Protein AF-A0A495JH36-F1 (afdb_monomer_lite)

Organism: NCBI:txid589240

Foldseek 3Di:
DPPPDPDDDDDWDKDWDFPPDLQTWIKIFTDDPDPPPDTLQIATGRDPVVRVVVSVVLVVVQVVQVVQAKKWWAAADDPRRQWIWIWHRGSQDIKIFIDHPNDGDDIDDHNDHNVVVVVVVDVPRHDDIDMDGD

Structure (mmCIF, N/CA/C/O backbone):
data_AF-A0A495JH36-F1
#
_entry.id   AF-A0A495JH36-F1
#
loop_
_atom_site.group_PDB
_atom_site.id
_atom_site.type_symbol
_atom_site.label_atom_id
_atom_site.label_alt_id
_atom_site.label_comp_id
_atom_site.label_asym_id
_atom_site.label_entity_id
_atom_site.label_seq_id
_atom_site.pdbx_PDB_ins_code
_atom_site.Cartn_x
_atom_site.Cartn_y
_atom_site.Cartn_z
_atom_site.occupancy
_atom_site.B_iso_or_equiv
_atom_site.auth_seq_id
_atom_site.auth_comp_id
_atom_site.auth_asym_id
_atom_site.auth_atom_id
_atom_site.pdbx_PDB_model_num
ATOM 1 N N . MET A 1 1 ? 11.982 -31.792 16.509 1.00 40.09 1 MET A N 1
ATOM 2 C CA . MET A 1 1 ? 12.516 -31.661 15.132 1.00 40.09 1 MET A CA 1
ATOM 3 C C . MET A 1 1 ? 11.812 -30.505 14.432 1.00 40.09 1 MET A C 1
ATOM 5 O O . MET A 1 1 ? 10.620 -30.611 14.180 1.00 40.09 1 MET A O 1
ATOM 9 N N . ARG A 1 2 ? 12.504 -29.389 14.158 1.00 44.25 2 ARG A N 1
ATOM 10 C CA . ARG A 1 2 ? 11.970 -28.320 13.295 1.00 44.25 2 ARG A CA 1
ATOM 11 C C . ARG A 1 2 ? 12.048 -28.807 11.849 1.00 44.25 2 ARG A C 1
ATOM 13 O O . ARG A 1 2 ? 13.141 -29.023 11.336 1.00 44.25 2 ARG A O 1
ATOM 20 N N . ARG A 1 3 ? 10.898 -29.032 11.216 1.00 47.53 3 ARG A N 1
ATOM 21 C CA . ARG A 1 3 ? 10.818 -29.347 9.787 1.00 47.53 3 ARG A CA 1
ATOM 22 C C . ARG A 1 3 ? 11.193 -28.071 9.033 1.00 47.53 3 ARG A C 1
ATOM 24 O O . ARG A 1 3 ? 10.405 -27.134 8.997 1.00 47.53 3 ARG A O 1
ATOM 31 N N . VAL A 1 4 ? 12.413 -28.007 8.503 1.00 53.91 4 VAL A N 1
ATOM 32 C CA . VAL A 1 4 ? 12.806 -26.934 7.582 1.00 53.91 4 VAL A CA 1
ATOM 33 C C . VAL A 1 4 ? 11.980 -27.145 6.317 1.00 53.91 4 VAL A C 1
ATOM 35 O O . VAL A 1 4 ? 12.176 -28.125 5.596 1.00 53.91 4 VAL A O 1
ATOM 38 N N . LEU A 1 5 ? 10.977 -26.296 6.105 1.00 55.81 5 LEU A N 1
ATOM 39 C CA . LEU A 1 5 ? 10.235 -26.266 4.850 1.00 55.81 5 LEU A CA 1
ATOM 40 C C . LEU A 1 5 ? 11.236 -25.893 3.749 1.00 55.81 5 LEU A C 1
ATOM 42 O O . LEU A 1 5 ? 11.958 -24.909 3.892 1.00 55.81 5 LEU A O 1
ATOM 46 N N . LYS A 1 6 ? 11.324 -26.706 2.688 1.00 56.91 6 LYS A N 1
ATOM 47 C CA . LYS A 1 6 ? 12.147 -26.374 1.518 1.00 56.91 6 LYS A CA 1
ATOM 48 C C . LYS A 1 6 ? 11.701 -25.021 0.972 1.00 56.91 6 LYS A C 1
ATOM 50 O O . LYS A 1 6 ? 10.499 -24.767 0.870 1.00 56.91 6 LYS A O 1
ATOM 55 N N . GLU A 1 7 ? 12.670 -24.191 0.599 1.00 60.41 7 GLU A N 1
ATOM 56 C CA . GLU A 1 7 ? 12.410 -22.954 -0.129 1.00 60.41 7 GLU A CA 1
ATOM 57 C C . GLU A 1 7 ? 11.519 -23.262 -1.333 1.00 60.41 7 GLU A C 1
ATOM 59 O O . GLU A 1 7 ? 11.843 -24.094 -2.183 1.00 60.41 7 GLU A O 1
ATOM 64 N N . SER A 1 8 ? 10.343 -22.642 -1.353 1.00 62.44 8 SER A N 1
ATOM 65 C CA . SER A 1 8 ? 9.414 -22.748 -2.468 1.00 62.44 8 SER A CA 1
ATOM 66 C C . SER A 1 8 ? 9.678 -21.569 -3.390 1.00 62.44 8 SER A C 1
ATOM 68 O O . SER A 1 8 ? 9.528 -20.418 -2.984 1.00 62.44 8 SER A O 1
ATOM 70 N N . VAL A 1 9 ? 10.113 -21.856 -4.615 1.00 73.81 9 VAL A N 1
ATOM 71 C CA . VAL A 1 9 ? 10.341 -20.835 -5.641 1.00 73.81 9 VAL A CA 1
ATOM 72 C C . VAL A 1 9 ? 9.042 -20.631 -6.405 1.00 73.81 9 VAL A C 1
ATOM 74 O O . VAL A 1 9 ? 8.551 -21.553 -7.054 1.00 73.81 9 VAL A O 1
ATOM 77 N N . ILE A 1 10 ? 8.501 -19.417 -6.347 1.00 73.00 10 ILE A N 1
ATOM 78 C CA . ILE A 1 10 ? 7.378 -18.999 -7.186 1.00 73.00 10 ILE A CA 1
ATOM 79 C C . ILE A 1 10 ? 7.965 -18.342 -8.437 1.00 73.00 10 ILE A C 1
ATOM 81 O O . ILE A 1 10 ? 8.812 -17.455 -8.336 1.00 73.00 10 ILE A O 1
ATOM 85 N N . ARG A 1 11 ? 7.537 -18.789 -9.621 1.00 80.94 11 ARG A N 1
ATOM 86 C CA . ARG A 1 11 ? 7.871 -18.153 -10.902 1.00 80.94 11 ARG A CA 1
ATOM 87 C C . ARG A 1 11 ? 6.648 -17.389 -11.382 1.00 80.94 11 ARG A C 1
ATOM 89 O O . ARG A 1 11 ? 5.597 -17.998 -11.550 1.00 80.94 11 ARG A O 1
ATOM 96 N N . LEU A 1 12 ? 6.797 -16.087 -11.589 1.00 83.06 12 LEU A N 1
ATOM 97 C CA . LEU A 1 12 ? 5.723 -15.222 -12.066 1.00 83.06 12 LEU A CA 1
ATOM 98 C C . LEU A 1 12 ? 6.088 -14.691 -13.459 1.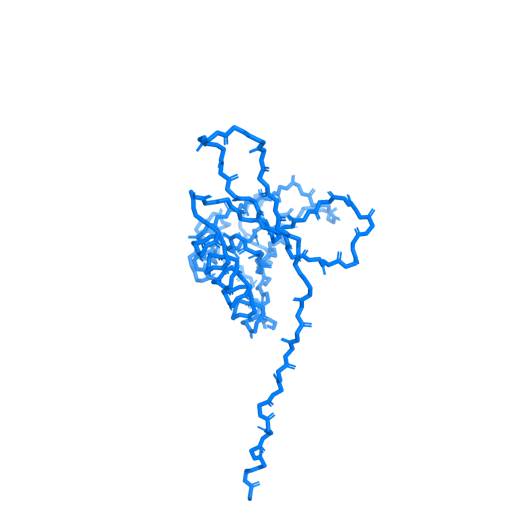00 83.06 12 LEU A C 1
ATOM 100 O O . LEU A 1 12 ? 7.225 -14.244 -13.643 1.00 83.06 12 LEU A O 1
ATOM 104 N N . PRO A 1 13 ? 5.179 -14.773 -14.442 1.00 89.75 13 PRO A N 1
ATOM 105 C CA . PRO A 1 13 ? 5.414 -14.202 -15.758 1.00 89.75 13 PRO A CA 1
ATOM 106 C C . PRO A 1 13 ? 5.430 -12.672 -15.692 1.00 89.75 13 PRO A C 1
ATOM 108 O O . PRO A 1 13 ? 4.749 -12.059 -14.870 1.00 89.75 13 PRO A O 1
ATOM 111 N N . ILE A 1 14 ? 6.221 -12.057 -16.571 1.00 92.00 14 ILE A N 1
ATOM 112 C CA . ILE A 1 14 ? 6.293 -10.601 -16.716 1.00 92.00 14 ILE A CA 1
ATOM 113 C C . ILE A 1 14 ? 6.199 -10.222 -18.193 1.00 92.00 14 ILE A C 1
ATOM 115 O O . ILE A 1 14 ? 6.706 -10.948 -19.053 1.00 92.00 14 ILE A O 1
ATOM 119 N N . THR A 1 15 ? 5.609 -9.067 -18.480 1.00 92.56 15 THR A N 1
ATOM 120 C CA . THR A 1 15 ? 5.713 -8.404 -19.784 1.00 92.56 15 THR A CA 1
ATOM 121 C C . THR A 1 15 ? 6.824 -7.369 -19.711 1.00 92.56 15 THR A C 1
ATOM 123 O O . THR A 1 15 ? 6.897 -6.615 -18.747 1.00 92.56 15 THR A O 1
ATOM 126 N N . LEU A 1 16 ? 7.675 -7.309 -20.733 1.00 91.88 16 LEU A N 1
ATOM 127 C CA . LEU A 1 16 ? 8.670 -6.252 -20.899 1.00 91.88 16 LEU A CA 1
ATOM 128 C C . LEU A 1 16 ? 8.469 -5.580 -22.238 1.00 91.88 16 LEU A C 1
ATOM 130 O O . LEU A 1 16 ? 8.422 -6.251 -23.270 1.00 91.88 16 LEU A O 1
ATOM 134 N N . HIS A 1 17 ? 8.370 -4.260 -22.221 1.00 92.06 17 HIS A N 1
ATOM 135 C CA . HIS A 1 17 ? 8.178 -3.493 -23.435 1.00 92.06 17 HIS A CA 1
ATOM 136 C C . HIS A 1 17 ? 8.761 -2.088 -23.304 1.00 92.06 17 HIS A C 1
ATOM 138 O O . HIS A 1 17 ? 9.002 -1.573 -22.216 1.00 92.06 17 HIS A O 1
ATOM 144 N N . ARG A 1 18 ? 9.031 -1.468 -24.448 1.00 89.50 18 ARG A N 1
ATOM 145 C CA . ARG A 1 18 ? 9.558 -0.111 -24.545 1.00 89.50 18 ARG A CA 1
ATOM 146 C C . ARG A 1 18 ? 9.137 0.475 -25.887 1.00 89.50 18 ARG A C 1
ATOM 148 O O . ARG A 1 18 ? 9.212 -0.212 -26.907 1.00 89.50 18 ARG A O 1
ATOM 155 N N . ALA A 1 19 ? 8.716 1.738 -25.905 1.00 81.69 19 ALA A N 1
ATOM 156 C CA . ALA A 1 19 ? 8.397 2.420 -27.158 1.00 81.69 19 ALA A CA 1
ATOM 157 C C . ALA A 1 19 ? 9.645 2.553 -28.053 1.00 81.69 19 ALA A C 1
ATOM 159 O O . ALA A 1 19 ? 10.769 2.671 -27.568 1.00 81.69 19 ALA A O 1
ATOM 160 N N . ALA A 1 20 ? 9.456 2.579 -29.375 1.00 78.12 20 ALA A N 1
ATOM 161 C CA . ALA A 1 20 ? 10.547 2.526 -30.358 1.00 78.12 20 ALA A CA 1
ATOM 162 C C . ALA A 1 20 ? 11.541 3.711 -30.307 1.00 78.12 20 ALA A C 1
ATOM 164 O O . ALA A 1 20 ? 12.540 3.719 -31.026 1.00 78.12 20 ALA A O 1
ATOM 165 N N . THR A 1 21 ? 11.301 4.726 -29.476 1.00 79.25 21 THR A N 1
ATOM 166 C CA . THR A 1 21 ? 12.198 5.874 -29.356 1.00 79.25 21 THR A CA 1
ATOM 167 C C . THR A 1 21 ? 13.418 5.538 -28.493 1.00 79.25 21 THR A C 1
ATOM 169 O O . THR A 1 21 ? 13.363 4.829 -27.482 1.00 79.25 21 THR A O 1
ATOM 172 N N . ARG A 1 22 ? 14.579 6.075 -28.884 1.00 67.31 22 ARG A N 1
ATOM 173 C CA . ARG A 1 22 ? 15.868 5.785 -28.231 1.00 67.31 22 ARG A CA 1
ATOM 174 C C . ARG A 1 22 ? 15.947 6.274 -26.772 1.00 67.31 22 ARG A C 1
ATOM 176 O O . ARG A 1 22 ? 16.807 5.794 -26.040 1.00 67.31 22 ARG A O 1
ATOM 183 N N . ALA A 1 23 ? 15.020 7.136 -26.354 1.00 79.94 23 ALA A N 1
ATOM 184 C CA . ALA A 1 23 ? 14.905 7.676 -24.999 1.00 79.94 23 ALA A CA 1
ATOM 185 C C . ALA A 1 23 ? 13.690 7.153 -24.202 1.00 79.94 23 ALA A C 1
ATOM 187 O O . ALA A 1 23 ? 13.512 7.571 -23.063 1.00 79.94 23 ALA A O 1
ATOM 188 N N . ALA A 1 24 ? 12.849 6.275 -24.766 1.00 86.81 24 ALA A N 1
ATOM 189 C CA . ALA A 1 24 ? 11.717 5.729 -24.018 1.00 86.81 24 ALA A CA 1
ATOM 190 C C . ALA A 1 24 ? 12.188 4.840 -22.852 1.00 86.81 24 ALA A C 1
ATOM 192 O O . ALA A 1 24 ? 13.122 4.049 -23.048 1.00 86.81 24 ALA A O 1
ATOM 193 N N . PRO A 1 25 ? 11.545 4.931 -21.673 1.00 91.25 25 PRO A N 1
ATOM 194 C CA . PRO A 1 25 ? 11.802 4.013 -20.577 1.00 91.25 25 PRO A CA 1
ATOM 195 C C . PRO A 1 25 ? 11.358 2.592 -20.944 1.00 91.25 25 PRO A C 1
ATOM 197 O O . PRO A 1 25 ? 10.498 2.364 -21.798 1.00 91.25 25 PRO A O 1
ATOM 200 N N . TRP A 1 26 ? 11.993 1.623 -20.303 1.00 94.00 26 TRP A N 1
ATOM 201 C CA . TRP A 1 26 ? 11.517 0.256 -20.224 1.00 94.00 26 TRP A CA 1
ATOM 202 C C . TRP A 1 26 ? 10.379 0.176 -19.225 1.00 94.00 26 TRP A C 1
ATOM 204 O O . TRP A 1 26 ? 10.535 0.615 -18.090 1.00 94.00 26 TRP A O 1
ATOM 214 N N . HIS A 1 27 ? 9.286 -0.439 -19.649 1.00 93.06 27 HIS A N 1
ATOM 215 C CA . HIS A 1 27 ? 8.152 -0.783 -18.815 1.00 93.06 27 HIS A CA 1
ATOM 216 C C . HIS A 1 27 ? 8.190 -2.282 -18.543 1.00 93.06 27 HIS A C 1
ATOM 218 O O . HIS A 1 27 ? 8.433 -3.092 -19.450 1.00 93.06 27 HIS A O 1
ATOM 224 N N . VAL A 1 28 ? 7.960 -2.644 -17.289 1.00 93.31 28 VAL A N 1
ATOM 225 C CA . VAL A 1 28 ? 7.810 -4.029 -16.866 1.00 93.31 28 VAL A CA 1
ATOM 226 C C . VAL A 1 28 ? 6.522 -4.190 -16.076 1.00 93.31 28 VAL A C 1
ATOM 228 O O . VAL A 1 28 ? 6.261 -3.432 -15.146 1.00 93.31 28 VAL A O 1
ATOM 231 N N . ASP A 1 29 ? 5.758 -5.214 -16.431 1.00 91.38 29 ASP A N 1
ATOM 232 C CA . ASP A 1 29 ? 4.467 -5.530 -15.831 1.00 91.38 29 ASP A CA 1
ATOM 233 C C . ASP A 1 29 ? 4.514 -6.947 -15.270 1.00 91.38 29 ASP A C 1
ATOM 235 O O . ASP A 1 29 ? 4.856 -7.889 -15.993 1.00 91.38 29 ASP A O 1
ATOM 239 N N . LEU A 1 30 ? 4.130 -7.142 -14.010 1.00 90.25 30 LEU A N 1
ATOM 240 C CA . LEU A 1 30 ? 3.850 -8.488 -13.509 1.00 90.25 30 LEU A CA 1
ATOM 241 C C . LEU A 1 30 ? 2.555 -8.996 -14.140 1.00 90.25 30 LEU A C 1
ATOM 243 O O . LEU A 1 30 ? 1.509 -8.384 -13.962 1.00 90.25 30 LEU A O 1
ATOM 247 N N . GLN A 1 31 ? 2.582 -10.123 -14.840 1.00 86.88 31 GLN A N 1
ATOM 248 C CA . GLN A 1 31 ? 1.354 -10.700 -15.377 1.00 86.88 31 GLN A CA 1
ATOM 249 C C . GLN A 1 31 ? 0.590 -11.401 -14.250 1.00 86.88 31 GLN A C 1
ATOM 251 O O . GLN A 1 31 ? 0.838 -12.564 -13.929 1.00 86.88 31 GLN A O 1
ATOM 256 N N . LEU A 1 32 ? -0.315 -10.656 -13.621 1.00 77.19 32 LEU A N 1
ATOM 257 C CA . LEU A 1 32 ? -1.372 -11.205 -12.786 1.00 77.19 32 LEU A CA 1
ATOM 258 C C . LEU A 1 32 ? -2.595 -11.434 -13.675 1.00 77.19 32 LEU A C 1
ATOM 260 O O . LEU A 1 32 ? -2.932 -10.569 -14.482 1.00 77.19 32 LEU A O 1
ATOM 264 N N . ASP A 1 33 ? -3.251 -12.585 -13.526 1.00 63.41 33 ASP A N 1
ATOM 265 C CA . ASP A 1 33 ? -4.564 -12.832 -14.128 1.00 63.41 33 ASP A CA 1
ATOM 266 C C . ASP A 1 33 ? -5.590 -11.916 -13.448 1.00 63.41 33 ASP A C 1
ATOM 268 O O . ASP A 1 33 ? -6.293 -12.316 -12.521 1.00 63.41 33 ASP A O 1
ATOM 272 N N . ASP A 1 34 ? -5.631 -10.651 -13.859 1.00 58.38 34 ASP A N 1
ATOM 273 C CA . ASP A 1 34 ? -6.588 -9.680 -13.356 1.00 58.38 34 ASP A CA 1
ATOM 274 C C . ASP A 1 34 ? -7.414 -9.104 -14.512 1.00 58.38 34 ASP A C 1
ATOM 276 O O . ASP A 1 34 ? -6.917 -8.438 -15.423 1.00 58.38 34 ASP A O 1
ATOM 280 N N . HIS A 1 35 ? -8.717 -9.380 -14.471 1.00 55.25 35 HIS A N 1
ATOM 281 C CA . HIS A 1 35 ? -9.701 -8.908 -15.444 1.00 55.25 35 HIS A CA 1
ATOM 282 C C . HIS A 1 35 ? -10.030 -7.411 -15.294 1.00 55.25 35 HIS A C 1
ATOM 284 O O . HIS A 1 35 ? -10.852 -6.892 -16.049 1.00 55.25 35 HIS A O 1
ATOM 290 N N . THR A 1 36 ? -9.427 -6.709 -14.329 1.00 62.28 36 THR A N 1
ATOM 291 C CA . THR A 1 36 ? -9.707 -5.291 -14.047 1.00 62.28 36 THR A CA 1
ATOM 292 C C . THR A 1 36 ? -8.903 -4.305 -14.899 1.00 62.28 36 THR A C 1
ATOM 294 O O . THR A 1 36 ? -9.218 -3.116 -14.904 1.00 62.28 36 THR A O 1
ATOM 297 N N . GLY A 1 37 ? -7.886 -4.767 -15.638 1.00 63.47 37 GLY A N 1
ATOM 298 C CA . GLY A 1 37 ? -7.072 -3.932 -16.533 1.00 63.47 37 GLY A CA 1
ATOM 299 C C . GLY A 1 37 ? -6.106 -2.966 -15.832 1.00 63.47 37 GLY A C 1
ATOM 300 O O . GLY A 1 37 ? -5.372 -2.250 -16.510 1.00 63.47 37 GLY A O 1
ATOM 301 N N . PHE A 1 38 ? -6.070 -2.948 -14.497 1.00 71.00 38 PHE A N 1
ATOM 302 C CA . PHE A 1 38 ? -5.092 -2.199 -13.713 1.00 71.00 38 PHE A CA 1
ATOM 303 C C . PHE A 1 38 ? -4.039 -3.153 -13.154 1.00 71.00 38 PHE A C 1
ATOM 305 O O . PHE A 1 38 ? -4.372 -4.085 -12.428 1.00 71.00 38 PHE A O 1
ATOM 312 N N . ASN A 1 39 ? -2.765 -2.897 -13.457 1.00 81.94 39 ASN A N 1
ATOM 313 C CA . ASN A 1 39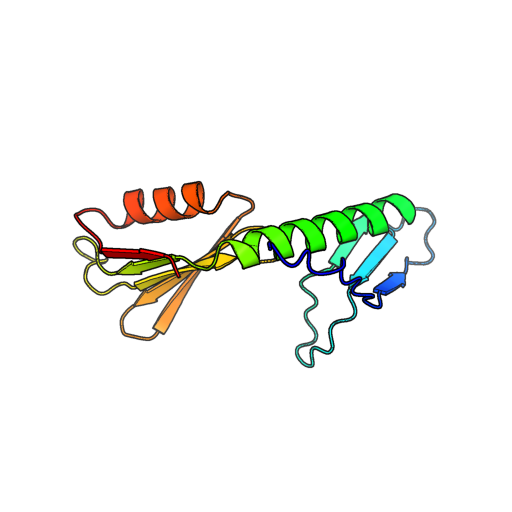 ? -1.665 -3.676 -12.909 1.00 81.94 39 ASN A CA 1
ATOM 314 C C . ASN A 1 39 ? -0.896 -2.873 -11.850 1.00 81.94 39 ASN A C 1
ATOM 316 O O . ASN A 1 39 ? -0.104 -1.993 -12.204 1.00 81.94 39 ASN A O 1
ATOM 320 N N . PRO A 1 40 ? -1.075 -3.171 -10.550 1.00 83.38 40 PRO A N 1
ATOM 321 C CA . PRO A 1 40 ? -0.384 -2.447 -9.490 1.00 83.38 40 PRO A CA 1
ATOM 322 C C . PRO A 1 40 ? 1.105 -2.816 -9.380 1.00 83.38 40 PRO A C 1
ATOM 324 O O . PRO A 1 40 ? 1.827 -2.210 -8.592 1.00 83.38 40 PRO A O 1
ATOM 327 N N . PHE A 1 41 ? 1.572 -3.796 -10.157 1.00 90.00 41 PHE A N 1
ATOM 328 C CA . PHE A 1 41 ? 2.965 -4.226 -10.233 1.00 90.00 41 PHE A CA 1
ATOM 329 C C . PHE A 1 41 ? 3.578 -3.836 -11.577 1.00 90.00 41 PHE A C 1
ATOM 331 O O . PHE A 1 41 ? 3.987 -4.690 -12.368 1.00 90.00 41 PHE A O 1
ATOM 338 N N . THR A 1 42 ? 3.631 -2.528 -11.806 1.00 90.50 42 THR A N 1
ATOM 339 C CA . THR A 1 42 ? 4.231 -1.921 -12.995 1.00 90.50 42 THR A CA 1
ATOM 340 C C . THR A 1 42 ? 5.417 -1.061 -12.574 1.00 90.50 42 THR A C 1
ATOM 342 O O . THR A 1 42 ? 5.312 -0.289 -11.618 1.00 90.50 42 THR A O 1
ATOM 345 N N . CYS A 1 43 ? 6.548 -1.184 -13.265 1.00 92.44 43 CYS A N 1
ATOM 346 C CA . CYS A 1 43 ? 7.722 -0.340 -13.037 1.00 92.44 43 CYS A CA 1
ATOM 347 C C . CYS A 1 43 ? 8.259 0.225 -14.351 1.00 92.44 43 CYS A C 1
ATOM 349 O O . CYS A 1 43 ? 8.179 -0.420 -15.397 1.00 92.44 43 CYS A O 1
ATOM 351 N N . GLU A 1 44 ? 8.852 1.414 -14.266 1.00 93.81 44 GLU A N 1
ATOM 352 C CA . GLU A 1 44 ? 9.483 2.099 -15.389 1.00 93.81 44 GLU A CA 1
ATOM 353 C C . GLU A 1 44 ? 10.929 2.440 -15.044 1.00 93.81 44 GLU A C 1
ATOM 355 O O . GLU A 1 44 ? 11.200 2.993 -13.979 1.00 93.81 44 GLU A O 1
ATOM 360 N N . ALA A 1 45 ? 11.864 2.134 -15.941 1.00 93.38 45 ALA A N 1
ATOM 361 C CA . ALA A 1 45 ? 13.268 2.487 -15.752 1.00 93.38 45 ALA A CA 1
ATOM 362 C C . ALA A 1 45 ? 13.983 2.739 -17.082 1.00 93.38 45 ALA A C 1
ATOM 364 O O . ALA A 1 45 ? 13.539 2.322 -18.147 1.00 93.38 45 ALA A O 1
ATOM 365 N N . LEU A 1 46 ? 15.139 3.403 -17.045 1.00 92.44 46 LEU A N 1
ATOM 366 C CA . LEU A 1 46 ? 15.902 3.719 -18.262 1.00 92.44 46 LEU A CA 1
ATOM 367 C C . LEU A 1 46 ? 16.539 2.483 -18.915 1.00 92.44 46 LEU A C 1
ATOM 369 O O . LEU A 1 46 ? 16.797 2.479 -20.122 1.00 92.44 46 LEU A O 1
ATOM 373 N N . THR A 1 47 ? 16.784 1.426 -18.139 1.00 93.06 47 THR A N 1
ATOM 374 C CA . THR A 1 47 ? 17.356 0.167 -18.622 1.00 93.06 47 THR A CA 1
ATOM 375 C C . THR A 1 47 ? 16.444 -1.011 -18.290 1.00 93.06 47 THR A C 1
ATOM 377 O O . THR A 1 47 ? 15.719 -0.992 -17.298 1.00 93.06 47 THR A O 1
ATOM 380 N N . GLU A 1 48 ? 16.497 -2.064 -19.111 1.00 93.62 48 GLU A N 1
ATOM 381 C CA . GLU A 1 48 ? 15.738 -3.297 -18.866 1.00 93.62 48 GLU A CA 1
ATOM 382 C C . GLU A 1 48 ? 16.139 -3.941 -17.528 1.00 93.62 48 GLU A C 1
ATOM 384 O O . GLU A 1 48 ? 15.295 -4.448 -16.789 1.00 93.62 48 GLU A O 1
ATOM 389 N N . ALA A 1 49 ? 17.436 -3.905 -17.206 1.00 93.56 49 ALA A N 1
ATOM 390 C CA . ALA A 1 49 ? 17.974 -4.476 -15.977 1.00 93.56 49 ALA A CA 1
ATOM 391 C C . ALA A 1 49 ? 17.442 -3.753 -14.732 1.00 93.56 49 ALA A C 1
ATOM 393 O O . ALA A 1 49 ? 17.053 -4.414 -13.769 1.00 93.56 49 ALA A O 1
ATOM 394 N N . ASP A 1 50 ? 17.380 -2.420 -14.770 1.00 95.12 50 ASP A N 1
ATOM 395 C CA . ASP A 1 50 ? 16.808 -1.625 -13.684 1.00 95.12 50 ASP A CA 1
ATOM 396 C C . ASP A 1 50 ? 15.309 -1.898 -13.538 1.00 95.12 50 ASP A C 1
ATOM 398 O O . ASP A 1 50 ? 14.867 -2.199 -12.436 1.00 95.12 50 ASP A O 1
ATOM 402 N N . ALA A 1 51 ? 14.549 -1.930 -14.640 1.00 93.94 51 ALA A N 1
ATOM 403 C CA . ALA A 1 51 ? 13.113 -2.215 -14.595 1.00 93.94 51 ALA A CA 1
ATOM 404 C C . ALA A 1 51 ? 12.837 -3.571 -13.917 1.00 93.94 51 ALA A C 1
ATOM 406 O O . ALA A 1 51 ? 12.042 -3.663 -12.982 1.00 93.94 51 ALA A O 1
ATOM 407 N N . ARG A 1 52 ? 13.558 -4.630 -14.318 1.00 92.81 52 ARG A N 1
ATOM 408 C CA . ARG A 1 52 ? 13.452 -5.968 -13.703 1.00 92.81 52 ARG A CA 1
ATOM 409 C C . ARG A 1 52 ? 13.810 -5.967 -12.215 1.00 92.81 52 ARG A C 1
ATOM 411 O O . ARG A 1 52 ? 13.149 -6.648 -11.424 1.00 92.81 52 ARG A O 1
ATOM 418 N N . ARG A 1 53 ? 14.873 -5.252 -11.837 1.00 94.38 53 ARG A N 1
ATOM 419 C CA . ARG A 1 53 ? 15.307 -5.129 -10.441 1.00 94.38 53 ARG A CA 1
ATOM 420 C C . ARG A 1 53 ? 14.231 -4.429 -9.614 1.00 94.38 53 ARG A C 1
ATOM 422 O O . ARG A 1 53 ? 13.855 -4.940 -8.561 1.00 94.38 53 ARG A O 1
ATOM 429 N N . ASP A 1 54 ? 13.702 -3.322 -10.111 1.00 94.44 54 ASP A N 1
ATOM 430 C CA . ASP A 1 54 ? 12.718 -2.504 -9.410 1.00 94.44 54 ASP A CA 1
ATOM 431 C C . ASP A 1 54 ? 11.397 -3.267 -9.232 1.00 94.44 54 ASP A C 1
ATOM 433 O O . ASP A 1 54 ? 10.861 -3.301 -8.124 1.00 94.44 54 ASP A O 1
ATOM 437 N N . LEU A 1 55 ? 10.947 -4.022 -10.245 1.00 93.38 55 LEU A N 1
ATOM 438 C CA . LEU A 1 55 ? 9.800 -4.927 -10.100 1.00 93.38 55 LEU A CA 1
ATOM 439 C C . LEU A 1 55 ? 10.051 -6.019 -9.052 1.00 93.38 55 LEU A C 1
ATOM 441 O O . LEU A 1 55 ? 9.170 -6.339 -8.255 1.00 93.38 55 LEU A O 1
ATOM 445 N N . THR A 1 56 ? 11.257 -6.590 -9.023 1.00 91.19 56 THR A N 1
ATOM 446 C CA . THR A 1 56 ? 11.622 -7.594 -8.013 1.00 91.19 56 THR A CA 1
ATOM 447 C C . THR A 1 56 ? 11.548 -7.001 -6.605 1.00 91.19 56 THR A C 1
ATOM 449 O O . THR A 1 56 ? 11.001 -7.636 -5.701 1.00 91.19 56 THR A O 1
ATOM 452 N N . HIS A 1 57 ? 12.044 -5.775 -6.413 1.00 91.69 57 HIS A N 1
ATOM 453 C CA . HIS A 1 57 ? 11.936 -5.062 -5.141 1.00 91.69 57 HIS A CA 1
ATOM 454 C C . HIS A 1 57 ? 10.487 -4.750 -4.774 1.00 91.69 57 HIS A C 1
ATOM 456 O O . HIS A 1 57 ? 10.111 -4.958 -3.621 1.00 91.69 57 HIS A O 1
ATOM 462 N N . LEU A 1 58 ? 9.667 -4.328 -5.737 1.00 91.81 58 LEU A N 1
ATOM 463 C CA . LEU A 1 58 ? 8.246 -4.070 -5.531 1.00 91.81 58 LEU A CA 1
ATOM 464 C C . LEU A 1 58 ? 7.518 -5.334 -5.054 1.00 91.81 58 LEU A C 1
ATOM 466 O O . LEU A 1 58 ? 6.838 -5.315 -4.027 1.00 91.81 58 LEU A O 1
ATOM 470 N N . VAL A 1 59 ? 7.716 -6.464 -5.739 1.00 91.00 59 VAL A N 1
ATOM 471 C CA . VAL A 1 59 ? 7.114 -7.756 -5.369 1.00 91.00 59 VAL A CA 1
ATOM 472 C C . VAL A 1 59 ? 7.604 -8.220 -3.998 1.00 91.00 59 VAL A C 1
ATOM 474 O O . VAL A 1 59 ? 6.794 -8.579 -3.142 1.00 91.00 59 VAL A O 1
ATOM 477 N N . ALA A 1 60 ? 8.915 -8.184 -3.749 1.00 89.56 60 ALA A N 1
ATOM 478 C CA . ALA A 1 60 ? 9.489 -8.596 -2.470 1.00 89.56 60 ALA A CA 1
ATOM 479 C C . ALA A 1 60 ? 8.999 -7.716 -1.308 1.00 89.56 60 ALA A C 1
ATOM 481 O O . ALA A 1 60 ? 8.614 -8.235 -0.256 1.00 89.56 60 ALA A O 1
ATOM 482 N N . GLY A 1 61 ? 8.964 -6.398 -1.513 1.00 90.19 61 GLY A N 1
ATOM 483 C CA . GLY A 1 61 ? 8.425 -5.427 -0.565 1.00 90.19 61 GLY A CA 1
ATOM 484 C C . GLY A 1 61 ? 6.958 -5.707 -0.261 1.00 90.19 61 GLY A C 1
ATOM 485 O O . GLY A 1 61 ? 6.589 -5.832 0.906 1.00 90.19 61 GLY A O 1
ATOM 486 N N . THR A 1 62 ? 6.144 -5.925 -1.293 1.00 90.31 62 THR A N 1
ATOM 487 C CA . THR A 1 62 ? 4.719 -6.249 -1.138 1.00 90.31 62 THR A CA 1
ATOM 488 C C . THR A 1 62 ? 4.515 -7.536 -0.349 1.00 90.31 62 THR A C 1
ATOM 490 O O . THR A 1 62 ? 3.772 -7.542 0.628 1.00 90.31 62 THR A O 1
ATOM 493 N N . LEU A 1 63 ? 5.209 -8.621 -0.703 1.00 88.94 63 LEU A N 1
ATOM 494 C CA . LEU A 1 63 ? 5.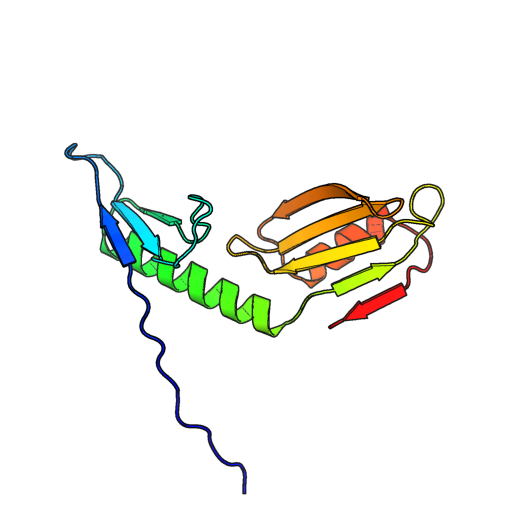112 -9.897 0.014 1.00 88.94 63 LEU A CA 1
ATOM 495 C C . LEU A 1 63 ? 5.553 -9.769 1.477 1.00 88.94 63 LEU A C 1
ATOM 497 O O . LEU A 1 63 ? 4.955 -10.385 2.360 1.00 88.94 63 LEU A O 1
ATOM 501 N N . SER A 1 64 ? 6.580 -8.962 1.750 1.00 89.12 64 SER A N 1
ATOM 502 C CA . SER A 1 64 ? 7.020 -8.661 3.114 1.00 89.12 64 SER A CA 1
ATOM 503 C C . SER A 1 64 ? 5.947 -7.909 3.906 1.00 89.12 64 SER A C 1
ATOM 505 O O . SER A 1 64 ? 5.687 -8.248 5.060 1.00 89.12 64 SER A O 1
ATOM 507 N N . ARG A 1 65 ? 5.273 -6.931 3.288 1.00 92.06 65 ARG A N 1
ATOM 508 C CA . ARG A 1 65 ? 4.171 -6.177 3.909 1.00 92.06 65 ARG A CA 1
ATOM 509 C C . ARG A 1 65 ? 2.931 -7.048 4.124 1.00 92.06 65 ARG A C 1
ATOM 511 O O . ARG A 1 65 ? 2.369 -7.025 5.211 1.00 92.06 65 ARG A O 1
ATOM 518 N N . VAL A 1 66 ? 2.559 -7.885 3.153 1.00 89.19 66 VAL A N 1
ATOM 519 C CA . VAL A 1 66 ? 1.432 -8.833 3.265 1.00 89.19 66 VAL A CA 1
ATOM 520 C C . VAL A 1 66 ? 1.609 -9.781 4.452 1.00 89.19 66 VAL A C 1
ATOM 522 O O . VAL A 1 66 ? 0.652 -10.030 5.179 1.00 89.19 66 VAL A O 1
ATOM 525 N N . LYS A 1 67 ? 2.834 -10.252 4.719 1.00 88.62 67 LYS A N 1
ATOM 526 C CA . LYS A 1 67 ? 3.128 -11.093 5.895 1.00 88.62 67 LYS A CA 1
ATOM 527 C C . LYS A 1 67 ? 2.897 -10.399 7.239 1.00 88.62 67 LYS A C 1
ATOM 529 O O . LYS A 1 67 ? 2.767 -11.094 8.239 1.00 88.62 67 LYS A O 1
ATOM 534 N N . GLN A 1 68 ? 2.895 -9.068 7.283 1.00 90.25 68 GLN A N 1
ATOM 535 C CA . GLN A 1 68 ? 2.643 -8.323 8.520 1.00 90.25 68 GLN A CA 1
ATOM 536 C C . GLN A 1 68 ? 1.154 -8.261 8.868 1.00 90.25 68 GLN A C 1
ATOM 538 O O . GLN A 1 68 ? 0.833 -7.956 10.016 1.00 90.25 68 GLN A O 1
ATOM 543 N N . GLY A 1 69 ? 0.283 -8.547 7.897 1.00 90.88 69 GLY A N 1
ATOM 544 C CA . GLY A 1 69 ? -1.159 -8.471 8.057 1.00 90.88 69 GLY A CA 1
ATOM 545 C C . GLY A 1 69 ? -1.680 -7.032 8.178 1.00 90.88 69 GLY A C 1
ATOM 546 O O . GLY A 1 69 ? -0.916 -6.084 8.405 1.00 90.88 69 GLY A O 1
ATOM 547 N N . PRO A 1 70 ? -2.988 -6.837 7.980 1.00 95.19 70 PRO A N 1
ATOM 548 C CA . PRO A 1 70 ? -3.607 -5.530 8.130 1.00 95.19 70 PRO A CA 1
ATOM 549 C C . PRO A 1 70 ? -3.762 -5.111 9.603 1.00 95.19 70 PRO A C 1
ATOM 551 O O . PRO A 1 70 ? -3.597 -5.899 10.538 1.00 95.19 70 PRO A O 1
ATOM 554 N N . VAL A 1 71 ? -4.068 -3.832 9.825 1.00 97.56 71 VAL A N 1
ATOM 555 C CA . VAL A 1 71 ? -4.494 -3.298 11.134 1.00 97.56 71 VAL A CA 1
ATOM 556 C C . VAL A 1 71 ? -5.873 -2.694 10.983 1.00 97.56 71 VAL A C 1
ATOM 558 O O . VAL A 1 71 ? -6.141 -1.993 10.009 1.00 97.56 71 VAL A O 1
ATOM 561 N N . VAL A 1 72 ? -6.731 -2.919 11.966 1.00 97.69 72 VAL A N 1
ATOM 562 C CA . VAL A 1 72 ? -8.032 -2.270 12.068 1.00 97.69 72 VAL A CA 1
ATOM 563 C C . VAL A 1 72 ? -8.022 -1.348 13.281 1.00 97.69 72 VAL A C 1
ATOM 565 O O . VAL A 1 72 ? -7.674 -1.780 14.378 1.00 97.69 72 VAL A O 1
ATOM 568 N N . VAL A 1 73 ? -8.404 -0.088 13.088 1.00 97.56 73 VAL A N 1
ATOM 569 C CA . VAL A 1 73 ? -8.601 0.894 14.162 1.00 97.56 73 VAL A CA 1
ATOM 570 C C . VAL A 1 73 ? -10.078 1.270 14.205 1.00 97.56 73 VAL A C 1
ATOM 572 O O . VAL A 1 73 ? -10.630 1.713 13.195 1.00 97.56 73 VAL A O 1
ATOM 575 N N . ILE A 1 74 ? -10.725 1.067 15.350 1.00 96.56 74 ILE A N 1
ATOM 576 C CA . ILE A 1 74 ? -12.168 1.259 15.538 1.00 96.56 74 ILE A CA 1
ATOM 577 C C . ILE A 1 74 ? -12.408 2.361 16.563 1.00 96.56 74 ILE A C 1
ATOM 579 O O . ILE A 1 74 ? -11.912 2.289 17.690 1.00 96.56 74 ILE A O 1
ATOM 583 N N . GLY A 1 75 ? -13.229 3.333 16.176 1.00 92.50 75 GLY A N 1
ATOM 584 C CA . GLY A 1 75 ? -13.611 4.453 17.022 1.00 92.50 75 GLY A CA 1
ATOM 585 C C . GLY A 1 75 ? -12.575 5.574 17.043 1.00 92.50 75 GLY A C 1
ATOM 586 O O . GLY A 1 75 ? -11.714 5.683 16.168 1.00 92.50 75 GLY A O 1
ATOM 587 N N . GLY A 1 76 ? -12.716 6.432 18.045 1.00 92.88 76 GLY A N 1
ATOM 588 C CA . GLY A 1 76 ? -12.020 7.704 18.189 1.00 92.88 76 GLY A CA 1
ATOM 589 C C . GLY A 1 76 ? -12.945 8.713 18.861 1.00 92.88 76 GLY A C 1
ATOM 590 O O . GLY A 1 76 ? -13.985 8.345 19.413 1.00 92.88 76 GLY A O 1
ATOM 591 N N . GLU A 1 77 ? -12.606 9.992 18.776 1.00 94.12 77 GLU A N 1
ATOM 592 C CA . GLU A 1 77 ? -13.401 11.073 19.356 1.00 94.12 77 GLU A CA 1
ATOM 593 C C . GLU A 1 77 ? -14.199 11.860 18.313 1.00 94.12 77 GLU A C 1
ATOM 595 O O . GLU A 1 77 ? -13.884 11.908 17.119 1.00 94.12 77 GLU A O 1
ATOM 600 N N . GLY A 1 78 ? -15.272 12.502 18.783 1.00 91.56 78 GLY A N 1
ATOM 601 C CA . GLY A 1 78 ? -16.107 13.388 17.978 1.00 91.56 78 GLY A CA 1
ATOM 602 C C . GLY A 1 78 ? -16.607 12.721 16.696 1.00 91.56 78 GLY A C 1
ATOM 603 O O . GLY A 1 78 ? -17.305 11.711 16.731 1.00 91.56 78 GLY A O 1
ATOM 604 N N . GLN A 1 79 ? -16.230 13.288 15.548 1.00 89.12 79 GLN A N 1
ATOM 605 C CA . GLN A 1 79 ? -16.635 12.798 14.225 1.00 89.12 79 GLN A CA 1
ATOM 606 C C . GLN A 1 79 ? -16.013 11.448 13.815 1.00 89.12 79 GLN A C 1
ATOM 608 O O . GLN A 1 79 ? -16.330 10.948 12.736 1.00 89.12 79 GLN A O 1
ATOM 613 N N . TYR A 1 80 ? -15.094 10.894 14.612 1.00 91.94 80 TYR A N 1
ATOM 614 C CA . TYR A 1 80 ? -14.453 9.601 14.355 1.00 91.94 80 TYR A CA 1
ATOM 615 C C . TYR A 1 80 ? -15.002 8.467 15.231 1.00 91.94 80 TYR A C 1
ATOM 617 O O . TYR A 1 80 ? -14.611 7.318 15.036 1.00 91.94 80 TYR A O 1
ATOM 625 N N . ALA A 1 81 ? -15.933 8.749 16.150 1.00 92.00 81 ALA A N 1
ATOM 626 C CA . ALA A 1 81 ? -16.463 7.760 17.094 1.00 92.00 81 ALA A CA 1
ATOM 627 C C . ALA A 1 81 ? -17.121 6.537 16.419 1.00 92.00 81 ALA A C 1
ATOM 629 O O . ALA A 1 81 ? -17.085 5.439 16.968 1.00 92.00 81 ALA A O 1
ATOM 630 N N . ASP A 1 82 ? -17.681 6.704 15.217 1.00 92.69 82 ASP A N 1
ATOM 631 C CA . ASP A 1 82 ? -18.305 5.646 14.407 1.00 92.69 82 ASP A CA 1
ATOM 632 C C . ASP A 1 82 ? -17.438 5.190 13.214 1.00 92.69 82 ASP A C 1
ATOM 634 O O . ASP A 1 82 ? -17.915 4.493 12.312 1.00 92.69 82 ASP A O 1
ATOM 638 N N . SER A 1 83 ? -16.168 5.603 13.176 1.00 94.69 83 SER A N 1
ATOM 639 C CA . SER A 1 83 ? -15.259 5.308 12.069 1.00 94.69 83 SER A CA 1
ATOM 640 C C . SER A 1 83 ? -14.509 3.991 12.274 1.00 94.69 83 SER A C 1
ATOM 642 O O . SER A 1 83 ? -14.087 3.644 13.377 1.00 94.69 83 SER A O 1
ATOM 644 N N . VAL A 1 84 ? -14.279 3.282 11.171 1.00 96.94 84 VAL A N 1
ATOM 645 C CA . VAL A 1 84 ? -13.361 2.144 11.085 1.00 96.94 84 VAL A CA 1
ATOM 646 C C . VAL A 1 84 ? -12.273 2.491 10.079 1.00 96.94 84 VAL A C 1
ATOM 648 O O . VAL A 1 84 ? -12.567 2.847 8.939 1.00 96.94 84 VAL A O 1
ATOM 651 N N . HIS A 1 85 ? -11.016 2.367 10.484 1.00 96.94 85 HIS A N 1
ATOM 652 C CA . HIS A 1 85 ? -9.860 2.556 9.618 1.00 96.94 85 HIS A CA 1
ATOM 653 C C . HIS A 1 85 ? -9.204 1.201 9.382 1.00 96.94 85 HIS A C 1
ATOM 655 O O . HIS A 1 85 ? -8.891 0.492 10.336 1.00 96.94 85 HIS A O 1
ATOM 661 N N . ILE A 1 86 ? -8.996 0.836 8.120 1.00 97.25 86 ILE A N 1
ATOM 662 C CA . ILE A 1 86 ? -8.296 -0.395 7.745 1.00 97.25 86 ILE A CA 1
ATOM 663 C C . ILE A 1 86 ? -6.973 -0.012 7.094 1.00 97.25 86 ILE A C 1
ATOM 665 O O . ILE A 1 86 ? -6.960 0.605 6.030 1.00 97.25 86 ILE A O 1
ATOM 669 N N . ILE A 1 87 ? -5.874 -0.388 7.734 1.00 97.31 87 ILE A N 1
ATOM 670 C CA . ILE A 1 87 ? -4.505 -0.169 7.275 1.00 97.31 87 ILE A CA 1
ATOM 671 C C . ILE A 1 87 ? -4.058 -1.447 6.565 1.00 97.31 87 ILE A C 1
ATOM 673 O O . ILE A 1 87 ? -3.753 -2.450 7.213 1.00 97.31 87 ILE A O 1
ATOM 677 N N . ASN A 1 88 ? -4.055 -1.415 5.236 1.00 95.62 88 ASN A N 1
ATOM 678 C CA . ASN A 1 88 ? -3.759 -2.556 4.377 1.00 95.62 88 ASN A CA 1
ATOM 679 C C . ASN A 1 88 ? -2.410 -2.393 3.665 1.00 95.62 88 ASN A C 1
ATOM 681 O O . ASN A 1 88 ? -2.073 -1.285 3.241 1.00 95.62 88 ASN A O 1
ATOM 685 N N . PRO A 1 89 ? -1.657 -3.487 3.472 1.00 93.38 89 PRO A N 1
ATOM 686 C CA . PRO A 1 89 ? -0.490 -3.470 2.604 1.00 93.38 89 PRO A CA 1
ATOM 687 C C . PRO A 1 89 ? -0.928 -3.339 1.134 1.00 93.38 89 PRO A C 1
ATOM 689 O O . PRO A 1 89 ? -1.814 -4.060 0.679 1.00 93.38 89 PRO A O 1
ATOM 692 N N . GLU A 1 90 ? -0.284 -2.450 0.379 1.00 90.44 90 GLU A N 1
ATOM 693 C CA . GLU A 1 90 ? -0.441 -2.306 -1.078 1.00 90.44 90 GLU A CA 1
ATOM 694 C C . GLU A 1 90 ? 0.949 -2.355 -1.750 1.00 90.44 90 GLU A C 1
ATOM 696 O O . GLU A 1 90 ? 1.963 -2.178 -1.067 1.00 90.44 90 GLU A O 1
ATOM 701 N N . PRO A 1 91 ? 1.050 -2.574 -3.076 1.00 87.38 91 PRO A N 1
ATOM 702 C CA . PRO A 1 91 ? 2.358 -2.673 -3.722 1.00 87.38 91 PRO A CA 1
ATOM 703 C C . PRO A 1 91 ? 3.252 -1.446 -3.52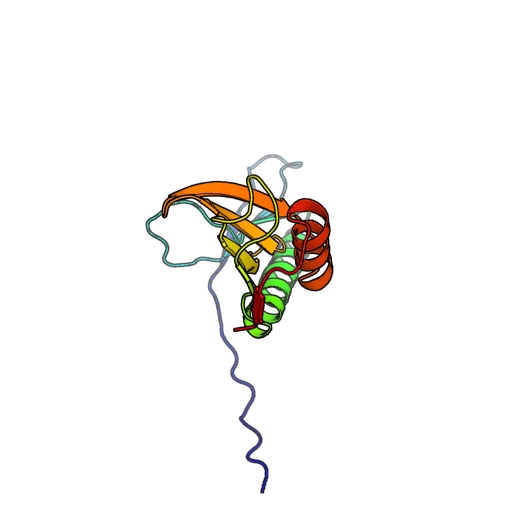4 1.00 87.38 91 PRO A C 1
ATOM 705 O O . PRO A 1 91 ? 4.427 -1.584 -3.195 1.00 87.38 91 PRO A O 1
ATOM 708 N N . GLY A 1 92 ? 2.678 -0.245 -3.602 1.00 85.38 92 GLY A N 1
ATOM 709 C CA . GLY A 1 92 ? 3.395 1.014 -3.377 1.00 85.38 92 GLY A CA 1
ATOM 710 C C . GLY A 1 92 ? 3.617 1.403 -1.910 1.00 85.38 92 GLY A C 1
ATOM 711 O O . GLY A 1 92 ? 4.064 2.518 -1.666 1.00 85.38 92 GLY A O 1
ATOM 712 N N . GLY A 1 93 ? 3.275 0.552 -0.933 1.00 92.31 93 GLY A N 1
ATOM 713 C CA . GLY A 1 93 ? 3.398 0.884 0.489 1.00 92.31 93 GLY A CA 1
ATOM 714 C C . GLY A 1 93 ? 2.210 0.409 1.317 1.00 92.31 93 GLY A C 1
ATOM 715 O O . GLY A 1 93 ? 1.950 -0.791 1.423 1.00 92.31 93 GLY A O 1
ATOM 716 N N . TRP A 1 94 ? 1.510 1.346 1.947 1.00 94.88 94 TRP A N 1
ATOM 717 C CA . TRP A 1 94 ? 0.330 1.061 2.762 1.00 94.88 94 TRP A CA 1
ATOM 718 C C . TRP A 1 94 ? -0.819 1.995 2.397 1.00 94.88 94 TRP A C 1
ATOM 720 O O . TRP A 1 94 ? -0.621 3.164 2.052 1.00 94.88 94 TRP A O 1
ATOM 730 N N . ALA A 1 95 ? -2.033 1.465 2.492 1.00 95.25 95 ALA A N 1
ATOM 731 C CA . ALA A 1 95 ? -3.265 2.199 2.278 1.00 95.25 95 ALA A CA 1
ATOM 732 C C . ALA A 1 95 ? -4.107 2.218 3.552 1.00 95.25 95 ALA A C 1
ATOM 734 O O . ALA A 1 95 ? -4.289 1.197 4.209 1.00 95.25 95 ALA A O 1
ATOM 735 N N . ILE A 1 96 ? -4.651 3.385 3.876 1.00 96.75 96 ILE A N 1
ATOM 736 C CA . ILE A 1 96 ? -5.562 3.601 4.996 1.00 96.75 96 ILE A CA 1
ATOM 737 C C . ILE A 1 96 ? -6.948 3.816 4.401 1.00 96.75 96 ILE A C 1
ATOM 739 O O . ILE A 1 96 ? -7.230 4.864 3.819 1.00 96.75 96 ILE A O 1
ATOM 743 N N . HIS A 1 97 ? -7.816 2.819 4.517 1.00 96.06 97 HIS A N 1
ATOM 744 C CA . HIS A 1 97 ? -9.213 2.930 4.119 1.00 96.06 97 HIS A CA 1
ATOM 745 C C . HIS A 1 97 ? -10.027 3.460 5.289 1.00 96.06 97 HIS A C 1
ATOM 747 O O . HIS A 1 97 ? -10.091 2.818 6.334 1.00 96.06 97 HIS A O 1
ATOM 753 N N . VAL A 1 98 ? -10.687 4.596 5.094 1.00 95.19 98 VAL A N 1
ATOM 754 C CA . VAL A 1 98 ? -11.600 5.174 6.081 1.00 95.19 98 VAL A CA 1
ATOM 755 C C . VAL A 1 98 ? -13.015 4.723 5.749 1.00 95.19 98 VAL A C 1
ATOM 757 O O . VAL A 1 98 ? -13.497 4.930 4.632 1.00 95.19 98 VAL A O 1
ATOM 760 N N . ILE A 1 99 ? -13.678 4.089 6.708 1.00 95.81 99 ILE A N 1
ATOM 761 C CA . ILE A 1 99 ? -15.049 3.602 6.599 1.00 95.81 99 ILE A CA 1
ATOM 762 C C . ILE A 1 99 ? -15.885 4.320 7.650 1.00 95.81 99 ILE A C 1
ATOM 764 O O . ILE A 1 99 ? -15.588 4.256 8.839 1.00 95.81 99 ILE A O 1
ATOM 768 N N . ARG A 1 100 ? -16.955 4.979 7.212 1.00 91.69 100 ARG A N 1
ATOM 769 C CA . ARG A 1 100 ? -17.958 5.593 8.089 1.00 91.69 100 ARG A CA 1
ATOM 770 C C . ARG A 1 100 ? -19.329 5.093 7.689 1.00 91.69 100 ARG A C 1
ATOM 772 O O . ARG A 1 100 ? -19.612 4.984 6.496 1.00 91.69 100 ARG A O 1
ATOM 779 N N . GLN A 1 101 ? -20.164 4.760 8.671 1.00 87.94 101 GLN A N 1
ATOM 780 C CA . GLN A 1 101 ? -21.544 4.314 8.430 1.00 87.94 101 GLN A CA 1
ATOM 781 C C . GLN A 1 101 ? -21.633 3.157 7.409 1.00 87.94 101 GLN A C 1
ATOM 783 O O . GLN A 1 101 ? -22.505 3.122 6.541 1.00 87.94 101 GLN A O 1
ATOM 788 N N . GLY A 1 102 ? -20.671 2.228 7.463 1.00 86.38 102 GLY A N 1
ATOM 789 C CA . GLY A 1 102 ? -20.596 1.071 6.563 1.00 86.38 102 GLY A CA 1
ATOM 790 C C . GLY A 1 102 ? -20.147 1.372 5.127 1.00 86.38 102 GLY A C 1
ATOM 791 O O . GLY A 1 102 ? -20.205 0.484 4.279 1.00 86.38 102 GLY A O 1
ATOM 792 N N . ARG A 1 103 ? -19.692 2.594 4.819 1.00 91.50 103 ARG A N 1
ATOM 793 C CA . ARG A 1 103 ? -19.212 2.980 3.483 1.00 91.50 103 ARG A CA 1
ATOM 794 C C . ARG A 1 103 ? -17.779 3.481 3.530 1.00 91.50 103 ARG A C 1
ATOM 796 O O . ARG A 1 103 ? -17.415 4.258 4.408 1.00 91.50 103 ARG A O 1
ATOM 803 N N . ARG A 1 104 ? -16.973 3.077 2.545 1.00 93.12 104 ARG A N 1
ATOM 804 C CA . ARG A 1 104 ? -15.634 3.643 2.343 1.00 93.12 104 ARG A CA 1
ATOM 805 C C . ARG A 1 104 ? -15.771 5.092 1.882 1.00 93.12 104 ARG A C 1
ATOM 807 O O . ARG A 1 104 ? -16.294 5.333 0.797 1.00 93.12 104 ARG A O 1
ATOM 814 N N . THR A 1 105 ? -15.296 6.028 2.691 1.00 92.19 105 THR A N 1
ATOM 815 C CA . THR A 1 105 ? -15.363 7.468 2.410 1.00 92.19 105 THR A CA 1
ATOM 816 C C . THR A 1 105 ? -14.102 7.960 1.712 1.00 92.19 105 THR A C 1
ATOM 818 O O . THR A 1 105 ? -14.197 8.656 0.706 1.00 92.19 105 THR A O 1
ATOM 821 N N . THR A 1 106 ? -12.932 7.538 2.197 1.00 92.69 106 THR A N 1
ATOM 822 C CA . THR A 1 106 ? -11.625 8.029 1.737 1.00 92.69 106 THR A CA 1
ATOM 823 C C . THR A 1 106 ? -10.579 6.914 1.759 1.00 92.69 106 THR A C 1
ATOM 825 O O . THR A 1 106 ? -10.715 5.929 2.489 1.00 92.69 106 THR A O 1
ATOM 828 N N . ILE A 1 107 ? -9.527 7.065 0.948 1.00 93.75 10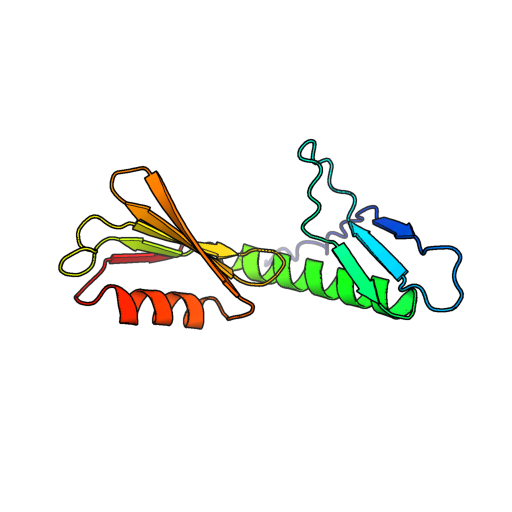7 ILE A N 1
ATOM 829 C CA . ILE A 1 107 ? -8.308 6.254 1.027 1.00 93.75 107 ILE A CA 1
ATOM 830 C C . ILE A 1 107 ? -7.097 7.183 1.061 1.00 93.75 107 ILE A C 1
ATOM 832 O O . ILE A 1 107 ? -6.971 8.044 0.189 1.00 93.75 107 ILE A O 1
ATOM 836 N N . TRP A 1 108 ? -6.196 6.978 2.018 1.00 93.12 108 TRP A N 1
ATOM 837 C CA . TRP A 1 108 ? -4.863 7.586 2.016 1.00 93.12 108 TRP A CA 1
ATOM 838 C C . TRP A 1 108 ? -3.834 6.541 1.618 1.00 93.12 108 TRP A C 1
ATOM 840 O O . TRP A 1 108 ? -3.914 5.403 2.071 1.00 93.12 108 TRP A O 1
ATOM 850 N N . ARG A 1 109 ? -2.885 6.912 0.761 1.00 93.69 109 ARG A N 1
ATOM 851 C CA . ARG A 1 109 ? -1.822 6.021 0.288 1.00 93.69 109 ARG A CA 1
ATOM 852 C C . ARG A 1 109 ? -0.477 6.684 0.475 1.00 93.69 109 ARG A C 1
ATOM 854 O O . ARG A 1 109 ? -0.362 7.891 0.268 1.00 93.69 109 ARG A O 1
ATOM 861 N N . GLY A 1 110 ? 0.532 5.889 0.790 1.00 89.00 110 GLY A N 1
ATOM 862 C CA . GLY A 1 110 ? 1.906 6.358 0.782 1.00 89.00 110 GLY A CA 1
ATOM 863 C C . GLY A 1 110 ? 2.912 5.242 1.007 1.00 89.00 110 GLY A C 1
ATOM 864 O O . GLY A 1 110 ? 2.575 4.149 1.471 1.00 89.00 110 GLY A O 1
ATOM 865 N N . ASP A 1 111 ? 4.163 5.559 0.690 1.00 89.88 111 ASP A N 1
ATOM 866 C CA . ASP A 1 111 ? 5.317 4.707 0.971 1.00 89.88 111 ASP A CA 1
ATOM 867 C C . ASP A 1 111 ? 5.827 4.953 2.397 1.00 89.88 111 ASP A C 1
ATOM 869 O O . ASP A 1 111 ? 6.917 5.466 2.634 1.00 89.88 111 ASP A O 1
ATOM 873 N N . PHE A 1 112 ? 4.975 4.653 3.371 1.00 89.62 112 PHE A N 1
ATOM 874 C CA . PHE A 1 112 ? 5.304 4.696 4.792 1.00 89.62 112 PHE A CA 1
ATOM 875 C C . PHE A 1 112 ? 5.278 3.286 5.388 1.00 89.62 112 PHE A C 1
ATOM 877 O O . PHE A 1 112 ? 4.890 2.321 4.725 1.00 89.62 112 PHE A O 1
ATOM 884 N N . THR A 1 113 ? 5.739 3.112 6.626 1.00 92.81 113 THR A N 1
ATOM 885 C CA . THR A 1 113 ? 5.650 1.809 7.298 1.00 92.81 113 THR A CA 1
ATOM 886 C C . THR A 1 113 ? 4.250 1.563 7.869 1.00 92.81 113 THR A C 1
ATOM 888 O O . THR A 1 113 ? 3.435 2.476 7.990 1.00 92.81 113 THR A O 1
ATOM 891 N N . ARG A 1 114 ? 3.971 0.317 8.280 1.00 94.62 114 ARG A N 1
ATOM 892 C CA . ARG A 1 114 ? 2.745 -0.032 9.018 1.00 94.62 114 ARG A CA 1
ATOM 893 C C . ARG A 1 114 ? 2.574 0.831 10.270 1.00 94.62 114 ARG A C 1
ATOM 895 O O . ARG A 1 114 ? 1.468 1.269 10.569 1.00 94.62 114 ARG A O 1
ATOM 902 N N . SER A 1 115 ? 3.671 1.041 10.995 1.00 95.44 115 SER A N 1
ATOM 903 C CA . SER A 1 115 ? 3.687 1.803 12.242 1.00 95.44 115 SER A CA 1
ATOM 904 C C . SER A 1 115 ? 3.423 3.281 11.994 1.00 95.44 115 SER A C 1
ATOM 906 O O . SER A 1 115 ? 2.620 3.869 12.706 1.00 95.44 115 SER A O 1
ATOM 908 N N . ASP A 1 116 ? 4.019 3.856 10.948 1.00 95.56 116 ASP A N 1
ATOM 909 C CA . ASP A 1 116 ? 3.768 5.251 10.569 1.00 95.56 116 ASP A CA 1
ATOM 910 C C . ASP A 1 116 ? 2.306 5.455 10.154 1.00 95.56 116 ASP A C 1
ATOM 912 O O . ASP A 1 116 ? 1.676 6.429 10.557 1.00 95.56 116 ASP A O 1
ATOM 916 N N . ALA A 1 117 ? 1.743 4.510 9.390 1.00 95.69 117 ALA A N 1
ATOM 917 C CA . ALA A 1 117 ? 0.333 4.522 9.011 1.00 95.69 117 ALA A CA 1
ATOM 918 C C . ALA A 1 117 ? -0.582 4.492 10.242 1.00 95.69 117 ALA A C 1
ATOM 920 O O . ALA A 1 117 ? -1.547 5.249 10.326 1.00 95.69 117 ALA A O 1
ATOM 921 N N . LEU A 1 118 ? -0.272 3.614 11.202 1.00 96.94 118 LEU A N 1
ATOM 922 C CA . LEU A 1 118 ? -1.019 3.498 12.450 1.00 96.94 118 LEU A CA 1
ATOM 923 C C . LEU A 1 118 ? -0.919 4.784 13.265 1.00 96.94 118 LEU A C 1
ATOM 925 O O . LEU A 1 118 ? -1.948 5.287 13.704 1.00 96.94 118 LEU A O 1
ATOM 929 N N . GLN A 1 119 ? 0.283 5.338 13.413 1.00 96.44 119 GLN A N 1
ATOM 930 C CA . GLN A 1 119 ? 0.485 6.576 14.156 1.00 96.44 119 GLN A CA 1
ATOM 931 C C . GLN A 1 119 ? -0.311 7.729 13.538 1.00 96.44 119 GLN A C 1
ATOM 933 O O . GLN A 1 119 ? -1.038 8.409 14.251 1.00 96.44 119 GLN A O 1
ATOM 938 N N . GLN A 1 120 ? -0.288 7.874 12.209 1.00 94.62 120 GLN A N 1
ATOM 939 C CA . GLN A 1 120 ? -1.097 8.881 11.515 1.00 94.62 120 GLN A CA 1
ATOM 940 C C . GLN A 1 120 ? -2.599 8.715 11.767 1.00 94.62 120 GLN A C 1
ATOM 942 O O . GLN A 1 120 ? -3.314 9.710 11.876 1.00 94.62 120 GLN A O 1
ATOM 947 N N . VAL A 1 121 ? -3.108 7.481 11.841 1.00 96.06 121 VAL A N 1
ATOM 948 C CA . VAL A 1 121 ? -4.516 7.252 12.193 1.00 96.06 121 VAL A CA 1
ATOM 949 C C . VAL A 1 121 ? -4.772 7.671 13.637 1.00 96.06 121 VA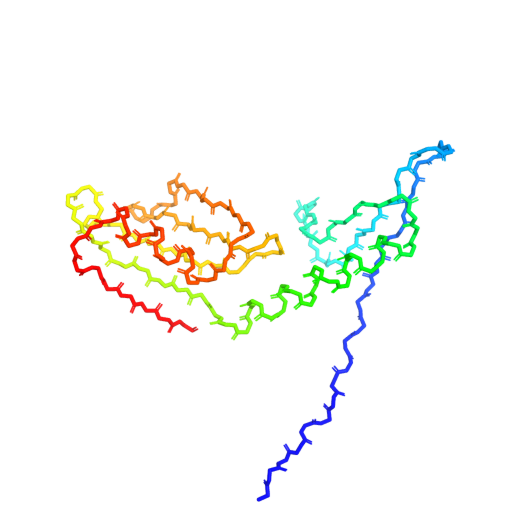L A C 1
ATOM 951 O O . VAL A 1 121 ? -5.702 8.435 13.871 1.00 96.06 121 VAL A O 1
ATOM 954 N N . LEU A 1 122 ? -3.947 7.221 14.586 1.00 96.62 122 LEU A N 1
ATOM 955 C CA . LEU A 1 122 ? -4.110 7.519 16.013 1.00 96.62 122 LEU A CA 1
ATOM 956 C C . LEU A 1 122 ? -4.073 9.027 16.302 1.00 96.62 122 LEU A C 1
ATOM 958 O O . LEU A 1 122 ? -4.941 9.526 17.017 1.00 96.62 122 LEU A O 1
ATOM 962 N N . ASP A 1 123 ? -3.150 9.754 15.671 1.00 94.94 123 ASP A N 1
ATOM 963 C CA . ASP A 1 123 ? -3.026 11.210 15.801 1.00 94.94 123 ASP A CA 1
ATOM 964 C C . ASP A 1 123 ? -4.272 11.953 15.282 1.00 94.94 123 ASP A C 1
ATOM 966 O O . ASP A 1 123 ? -4.617 13.020 15.786 1.00 94.94 123 ASP A O 1
ATOM 970 N N . ASN A 1 124 ? -4.964 11.395 14.280 1.00 92.44 124 ASN A N 1
ATOM 971 C CA . ASN A 1 124 ? -6.147 12.011 13.674 1.00 92.44 124 ASN A CA 1
ATOM 972 C C . ASN A 1 124 ? -7.457 11.672 14.393 1.00 92.44 124 ASN A C 1
ATOM 974 O O . ASN A 1 124 ? -8.356 12.514 14.437 1.00 92.44 124 ASN A O 1
ATOM 978 N N . VAL A 1 125 ? -7.609 10.441 14.890 1.00 94.56 125 VAL A N 1
ATOM 979 C CA . VAL A 1 125 ? -8.880 9.985 15.479 1.00 94.56 125 VAL A CA 1
ATOM 980 C C . VAL A 1 125 ? -9.063 10.448 16.922 1.00 94.56 125 VAL A C 1
ATOM 982 O O . VAL A 1 125 ? -10.205 10.652 17.333 1.00 94.56 125 VAL A O 1
ATOM 985 N N . GLY A 1 126 ? -7.968 10.639 17.668 1.00 91.94 126 GLY A N 1
ATOM 986 C CA . GLY A 1 126 ? -7.999 11.014 19.084 1.00 91.94 126 GLY A CA 1
ATOM 987 C C . GLY A 1 126 ? -8.612 9.946 20.004 1.00 91.94 126 GLY A C 1
ATOM 988 O O . GLY A 1 126 ? -9.074 8.895 19.555 1.00 91.94 126 GLY A O 1
ATOM 989 N N . GLY A 1 127 ? -8.620 10.231 21.308 1.00 91.81 127 GLY A N 1
ATOM 990 C CA . GLY A 1 127 ? -9.175 9.361 22.350 1.00 91.81 127 GLY A CA 1
ATOM 991 C C . GLY A 1 127 ? -8.490 8.004 22.500 1.00 91.81 127 GLY A C 1
ATOM 992 O O . GLY A 1 127 ? -7.282 7.869 22.314 1.00 91.81 127 GLY A O 1
ATOM 993 N N . GLU A 1 128 ? -9.287 6.990 22.850 1.00 93.94 128 GLU A N 1
ATOM 994 C CA . GLU A 1 128 ? -8.844 5.611 23.098 1.00 93.94 128 GLU A CA 1
ATOM 995 C C . GLU A 1 128 ? -9.459 4.634 22.074 1.00 93.94 128 GLU A C 1
ATOM 997 O O . GLU A 1 128 ? -10.335 3.831 22.412 1.00 93.94 128 GLU A O 1
ATOM 1002 N N . PRO A 1 129 ? -9.062 4.703 20.789 1.00 96.69 129 PRO A N 1
ATOM 1003 C CA . PRO A 1 129 ? -9.585 3.800 19.775 1.00 96.69 129 PRO A CA 1
ATOM 1004 C C . PRO A 1 129 ? -9.102 2.365 20.021 1.00 96.69 129 PRO A C 1
ATOM 1006 O O . PRO A 1 129 ? -7.995 2.115 20.503 1.00 96.69 129 PRO A O 1
ATOM 1009 N N . SER A 1 130 ? -9.914 1.390 19.618 1.00 97.19 130 SER A N 1
ATOM 1010 C CA . SER A 1 130 ? -9.514 -0.019 19.657 1.00 97.19 130 SER A CA 1
ATOM 1011 C C . SER A 1 130 ? -8.638 -0.356 18.455 1.00 97.19 130 SER A C 1
ATOM 1013 O O . SER A 1 130 ? -9.038 -0.116 17.317 1.00 97.19 130 SER A O 1
ATOM 1015 N N . VAL A 1 131 ? -7.471 -0.956 18.694 1.00 97.69 131 VAL A N 1
ATOM 1016 C CA . VAL A 1 131 ? -6.521 -1.360 17.645 1.00 97.69 131 VAL A CA 1
ATOM 1017 C C . VAL A 1 131 ? -6.430 -2.883 17.581 1.00 97.69 131 VAL A C 1
ATOM 1019 O O . VAL A 1 131 ? -6.120 -3.538 18.574 1.00 97.69 131 VAL A O 1
ATOM 1022 N N . ILE A 1 132 ? -6.672 -3.453 16.402 1.00 97.19 132 ILE A N 1
ATOM 1023 C CA . ILE A 1 132 ? -6.656 -4.897 16.147 1.00 97.19 132 ILE A CA 1
ATOM 1024 C C . ILE A 1 132 ? -5.636 -5.187 15.046 1.00 97.19 132 ILE A C 1
ATOM 1026 O O . ILE A 1 132 ? -5.761 -4.690 13.929 1.00 97.19 132 ILE A O 1
ATOM 1030 N N . SER A 1 133 ? -4.631 -6.007 15.350 1.00 93.62 133 SER A N 1
ATOM 1031 C CA . SER A 1 133 ? -3.675 -6.522 14.360 1.00 93.62 133 SER A CA 1
ATOM 1032 C C . SER A 1 133 ? -4.111 -7.914 13.910 1.00 93.62 133 SER A C 1
ATOM 1034 O O . SER A 1 133 ? -4.319 -8.776 14.764 1.00 93.62 133 SER A O 1
ATOM 1036 N N . LEU A 1 134 ? -4.273 -8.106 12.599 1.00 85.25 134 LEU A N 1
ATOM 1037 C CA . LEU A 1 134 ? -4.721 -9.361 11.982 1.00 85.25 134 LEU A CA 1
ATOM 1038 C C . LEU A 1 134 ? -3.551 -10.190 11.443 1.00 85.25 134 LEU A C 1
ATOM 1040 O O . LEU A 1 134 ? -2.528 -9.579 11.057 1.00 85.25 134 LEU A O 1
#

Secondary structure (DSSP, 8-state):
----PPPPPP---EEEEE-SSTTPPEEEEE----TTS--SSEEEESSHHHHHHHHHHHHHHHHHHHTT--EEEE--SGGGTTEEEEEEEETTEEEEEEEETTEEEEEEEES--HHHHHHHHHHHH-S--EEEE-

Radius of gyration: 19.07 Å; chains: 1; bounding box: 40×45×54 Å

pLDDT: mean 87.77, std 12.01, range [40.09, 97.69]

Sequence (134 aa):
MRRVLKESVIRLPITLHRAATRAAPWHVDLQLDDHTGFNPFTCEALTEADARRDLTHLVAGTLSRVKQGPVVVIGGEGQYADSVHIINPEPGGWAIHVIRQGRRTTIWRGDFTRSDALQQVLDNVGGEPSVISL